Protein AF-M6RMP9-F1 (afdb_monomer_lite)

Foldseek 3Di:
DVVVLVVVQVLLVLLLVLVDPPDDPVSNVVSLVVSCVVPVDPVVSCCSNPPVSVQCNVPDTPQKDWAWDAADPPPRHTDIDIDGPGDDDPVVVVVVVVVVVVVVVVVVVVVVVVVVVVDDDPDDDDDDDDD

Secondary structure (DSSP, 8-state):
-HHHHHHHHHHHHHHHHTT-TT--HHHHHHHHHHHHTT---HHHHHHIIIIIHHHTTT--S--EEEEE-PPPTTT----EEEEES----HHHHHHHHHHHHHHHHHHHHHHHHHHHHT-------------

Radius of gyration: 25.72 Å; chains: 1; bounding box: 76×35×70 Å

Structure (mmCIF, N/CA/C/O backbone):
data_AF-M6RMP9-F1
#
_entry.id   AF-M6RMP9-F1
#
loop_
_atom_site.group_PDB
_atom_site.id
_atom_site.type_symbol
_atom_site.label_atom_id
_atom_site.label_alt_id
_atom_site.label_comp_id
_atom_site.label_asym_id
_atom_site.label_entity_id
_atom_site.label_seq_id
_atom_site.pdbx_PDB_ins_code
_atom_site.Cartn_x
_atom_site.Cartn_y
_atom_site.Cartn_z
_atom_site.occupancy
_atom_site.B_iso_or_equiv
_atom_site.auth_seq_id
_atom_site.auth_comp_id
_atom_site.auth_asym_id
_atom_site.auth_atom_id
_atom_site.pdbx_PDB_model_num
ATOM 1 N N . MET A 1 1 ? 12.792 4.889 -8.422 1.00 82.19 1 MET A N 1
ATOM 2 C CA . MET A 1 1 ? 12.167 4.139 -7.295 1.00 82.19 1 MET A CA 1
ATOM 3 C C . MET A 1 1 ? 12.217 4.833 -5.927 1.00 82.19 1 MET A C 1
ATOM 5 O O . MET A 1 1 ? 11.260 4.700 -5.169 1.00 82.19 1 MET A O 1
ATOM 9 N N . LYS A 1 2 ? 13.274 5.593 -5.593 1.00 84.50 2 LYS A N 1
ATOM 10 C CA . LYS A 1 2 ? 13.437 6.268 -4.283 1.00 84.50 2 LYS A CA 1
ATOM 11 C C . LYS A 1 2 ? 12.231 7.126 -3.853 1.00 84.50 2 LYS A C 1
ATOM 13 O O . LYS A 1 2 ? 11.790 7.039 -2.710 1.00 84.50 2 LYS A O 1
ATOM 18 N N . VAL A 1 3 ? 11.660 7.900 -4.780 1.00 91.19 3 VAL A N 1
ATOM 19 C CA . VAL A 1 3 ? 10.500 8.774 -4.514 1.00 91.19 3 VAL A CA 1
ATOM 20 C C . VAL A 1 3 ? 9.250 7.973 -4.140 1.00 91.19 3 VAL A C 1
ATOM 22 O O . VAL A 1 3 ? 8.566 8.315 -3.175 1.00 91.19 3 VAL A O 1
ATOM 25 N N . VAL A 1 4 ? 8.979 6.882 -4.864 1.00 91.94 4 VAL A N 1
ATOM 26 C CA . VAL A 1 4 ? 7.815 6.012 -4.624 1.00 91.94 4 VAL A CA 1
ATOM 27 C C . VAL A 1 4 ? 7.905 5.372 -3.244 1.00 91.94 4 VAL A C 1
ATOM 29 O O . VAL A 1 4 ? 6.920 5.359 -2.516 1.00 91.94 4 VAL A O 1
ATOM 32 N N . ARG A 1 5 ? 9.101 4.925 -2.842 1.00 92.88 5 ARG A N 1
ATOM 33 C CA . ARG A 1 5 ? 9.339 4.372 -1.505 1.00 92.88 5 ARG A CA 1
ATOM 34 C C . ARG A 1 5 ? 8.987 5.372 -0.400 1.00 92.88 5 ARG A C 1
ATOM 36 O O . ARG A 1 5 ? 8.211 5.037 0.487 1.00 92.88 5 ARG A O 1
ATOM 43 N N . SER A 1 6 ? 9.478 6.610 -0.493 1.00 93.12 6 SER A N 1
ATOM 44 C CA . SER A 1 6 ? 9.161 7.661 0.491 1.00 93.12 6 SER A CA 1
ATOM 45 C C . SER A 1 6 ? 7.653 7.935 0.583 1.00 93.12 6 SER A C 1
ATOM 47 O O . SER A 1 6 ? 7.103 8.104 1.673 1.00 93.12 6 SER A O 1
ATOM 49 N N . HIS A 1 7 ? 6.957 7.935 -0.557 1.00 94.12 7 HIS A N 1
ATOM 50 C CA . HIS A 1 7 ? 5.507 8.116 -0.590 1.00 94.12 7 HIS A CA 1
ATOM 51 C C . HIS A 1 7 ? 4.759 6.932 0.029 1.00 94.12 7 HIS A C 1
ATOM 53 O O . HIS A 1 7 ? 3.907 7.141 0.895 1.00 94.12 7 HIS A O 1
ATOM 59 N N . ALA A 1 8 ? 5.096 5.706 -0.375 1.00 94.69 8 ALA A N 1
ATOM 60 C CA . ALA A 1 8 ? 4.473 4.484 0.117 1.00 94.69 8 ALA A CA 1
ATOM 61 C C . ALA A 1 8 ? 4.678 4.309 1.629 1.00 94.69 8 ALA A C 1
ATOM 63 O O . ALA A 1 8 ? 3.721 4.029 2.348 1.00 94.69 8 ALA A O 1
ATOM 64 N N . GLU A 1 9 ? 5.888 4.558 2.138 1.00 94.38 9 GLU A N 1
ATOM 65 C CA . GLU A 1 9 ? 6.182 4.463 3.571 1.00 94.38 9 GLU A CA 1
ATOM 66 C C . GLU A 1 9 ? 5.337 5.445 4.397 1.00 94.38 9 GLU A C 1
ATOM 68 O O . GLU A 1 9 ? 4.768 5.063 5.423 1.00 94.38 9 GLU A O 1
ATOM 73 N 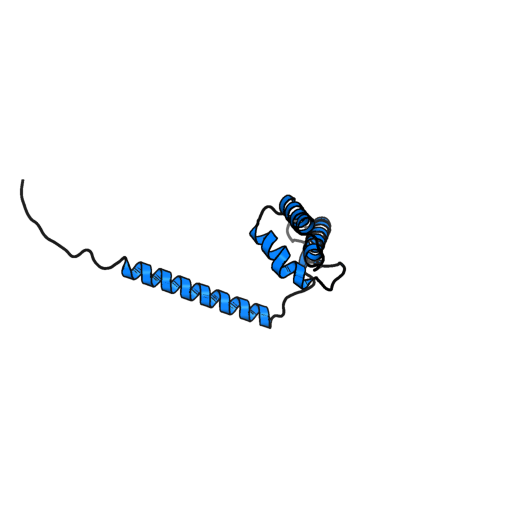N . LYS A 1 10 ? 5.177 6.691 3.929 1.00 94.62 10 LYS A N 1
ATOM 74 C CA . LYS A 1 10 ? 4.331 7.695 4.599 1.00 94.62 10 LYS A CA 1
ATOM 75 C C . LYS A 1 10 ? 2.854 7.296 4.605 1.00 94.62 10 LYS A C 1
ATOM 77 O O . LYS A 1 10 ? 2.177 7.507 5.610 1.00 94.62 10 LYS A O 1
ATOM 82 N N . LEU A 1 11 ? 2.357 6.728 3.507 1.00 95.56 11 LEU A N 1
ATOM 83 C CA . LEU A 1 11 ? 0.970 6.268 3.395 1.00 95.56 11 LEU A CA 1
ATOM 84 C C . LEU A 1 11 ? 0.687 5.094 4.338 1.00 95.56 11 LEU A C 1
ATOM 86 O O . LEU A 1 11 ? -0.273 5.154 5.102 1.00 95.56 11 LEU A O 1
ATOM 90 N N . ILE A 1 12 ? 1.555 4.079 4.350 1.00 95.31 12 ILE A N 1
ATOM 91 C CA . ILE A 1 12 ? 1.419 2.914 5.239 1.00 95.31 12 ILE A CA 1
ATOM 92 C C . ILE A 1 12 ? 1.530 3.342 6.705 1.00 95.31 12 ILE A C 1
ATOM 94 O O . ILE A 1 12 ? 0.742 2.897 7.532 1.00 95.31 12 ILE A O 1
ATOM 98 N N . THR A 1 13 ? 2.435 4.271 7.029 1.00 94.94 13 THR A N 1
ATOM 99 C CA . THR A 1 13 ? 2.554 4.812 8.393 1.00 94.94 13 THR A CA 1
ATOM 100 C C . THR A 1 13 ? 1.265 5.494 8.847 1.00 94.94 13 THR A C 1
ATOM 102 O O . THR A 1 13 ? 0.802 5.253 9.958 1.00 94.94 13 THR A O 1
ATOM 105 N N . ARG A 1 14 ? 0.661 6.340 8.001 1.00 94.06 14 ARG A N 1
ATOM 106 C CA . ARG A 1 14 ? -0.622 6.984 8.325 1.00 94.06 14 ARG A CA 1
ATOM 107 C C . ARG A 1 14 ? -1.754 5.968 8.453 1.00 94.06 14 ARG A C 1
ATOM 109 O O . ARG A 1 14 ? -2.584 6.116 9.342 1.00 94.06 14 ARG A O 1
ATOM 116 N N . ALA A 1 15 ? -1.756 4.932 7.618 1.00 94.25 15 ALA A N 1
ATOM 117 C CA . ALA A 1 15 ? -2.738 3.861 7.705 1.00 94.25 15 ALA A CA 1
ATOM 118 C C . ALA A 1 15 ? -2.615 3.066 9.014 1.00 94.25 15 ALA A C 1
ATOM 120 O O . ALA A 1 15 ? -3.613 2.854 9.694 1.00 94.25 15 ALA A O 1
ATOM 121 N N . LYS A 1 16 ? -1.387 2.723 9.417 1.00 93.81 16 LYS A N 1
ATOM 122 C CA . LYS A 1 16 ? -1.082 2.048 10.686 1.00 93.81 16 LYS A CA 1
ATOM 123 C C . LYS A 1 16 ? -1.525 2.861 11.903 1.00 93.81 16 LYS A C 1
ATOM 125 O O . LYS A 1 16 ? -2.070 2.293 12.839 1.00 93.81 16 LYS A O 1
ATOM 130 N N . LYS A 1 17 ? -1.342 4.187 11.893 1.00 91.31 17 LYS A N 1
ATOM 131 C CA . LYS A 1 17 ? -1.786 5.056 13.001 1.00 91.31 17 LYS A CA 1
ATOM 132 C C . LYS A 1 17 ? -3.285 4.935 13.293 1.00 91.31 17 LYS A C 1
ATOM 134 O O . LYS A 1 17 ? -3.672 5.125 14.435 1.00 91.31 17 LYS A O 1
ATOM 139 N N . ASN A 1 18 ? -4.103 4.588 12.297 1.00 91.00 18 ASN A N 1
ATOM 140 C CA . ASN A 1 18 ? -5.541 4.383 12.479 1.00 91.00 18 ASN A CA 1
ATOM 141 C C . ASN A 1 18 ? -5.920 3.059 13.160 1.00 91.00 18 ASN A C 1
ATOM 143 O O . ASN A 1 18 ? -7.103 2.856 13.400 1.00 91.00 18 ASN A O 1
ATOM 147 N N . LEU A 1 19 ? -4.966 2.169 13.449 1.00 87.50 19 LEU A N 1
ATOM 148 C CA . LEU A 1 19 ? -5.226 0.912 14.164 1.00 87.50 19 LEU A CA 1
ATOM 149 C C . LEU A 1 19 ? -5.166 1.057 15.688 1.00 87.50 19 LEU A C 1
ATOM 151 O O . LEU A 1 19 ? -5.580 0.145 16.393 1.00 87.50 19 LEU A O 1
ATOM 155 N N . VAL A 1 20 ? -4.653 2.180 16.198 1.00 86.38 20 VAL A N 1
ATOM 156 C CA . VAL A 1 20 ? -4.545 2.413 17.643 1.00 86.38 20 VAL A CA 1
ATOM 157 C C . VAL A 1 20 ? -5.948 2.480 18.251 1.00 86.38 20 VAL A C 1
ATOM 159 O O . VAL A 1 20 ? -6.781 3.262 17.794 1.00 86.38 20 VAL A O 1
ATOM 162 N N . THR A 1 21 ? -6.194 1.667 19.280 1.00 78.62 21 THR A N 1
ATOM 163 C CA . THR A 1 21 ? -7.510 1.476 19.914 1.00 78.62 21 THR A CA 1
ATOM 164 C C . THR A 1 21 ? -8.067 2.747 20.551 1.00 78.62 21 THR A C 1
ATOM 166 O O . THR A 1 21 ? -9.266 2.992 20.465 1.00 78.62 21 THR A O 1
ATOM 169 N N . ASP A 1 22 ? -7.204 3.607 21.093 1.00 84.25 22 ASP A N 1
ATOM 170 C CA . ASP A 1 22 ? -7.606 4.808 21.845 1.00 84.25 22 ASP A CA 1
ATOM 171 C C . ASP A 1 22 ? -7.719 6.065 20.963 1.00 84.25 22 ASP A C 1
ATOM 173 O O . ASP A 1 22 ? -7.670 7.207 21.433 1.00 84.25 22 ASP A O 1
ATOM 177 N N . LEU A 1 23 ? -7.818 5.885 19.643 1.00 88.19 23 LEU A N 1
ATOM 178 C CA . LEU A 1 23 ? -7.791 6.995 18.702 1.00 88.19 23 LEU A CA 1
ATOM 179 C C . LEU A 1 23 ? -9.176 7.623 18.517 1.00 88.19 23 LEU A C 1
ATOM 181 O O . LEU A 1 23 ? -10.114 6.969 18.059 1.00 88.19 23 LEU A O 1
ATOM 185 N N . LYS A 1 24 ? -9.268 8.936 18.756 1.00 91.81 24 LYS A N 1
ATOM 186 C CA . LYS A 1 24 ? -10.491 9.720 18.532 1.00 91.81 24 LYS A CA 1
ATOM 187 C C . LYS A 1 24 ? -11.023 9.581 17.093 1.00 91.81 24 LYS A C 1
ATOM 189 O O . LYS A 1 24 ? -10.226 9.573 16.141 1.00 91.81 24 LYS A O 1
ATOM 194 N N . PRO A 1 25 ? -12.353 9.549 16.894 1.00 89.38 25 PRO A N 1
ATOM 195 C CA . PRO A 1 25 ? -12.952 9.373 15.572 1.00 89.38 25 PRO A CA 1
ATOM 196 C C . PRO A 1 25 ? -12.598 10.507 14.597 1.00 89.38 25 PRO A C 1
ATOM 198 O O . PRO A 1 25 ? -12.419 10.248 13.402 1.00 89.38 25 PRO A O 1
ATOM 201 N N . GLU A 1 26 ? -12.407 11.745 15.072 1.00 91.31 26 GLU A N 1
ATOM 202 C CA . GLU A 1 26 ? -12.020 12.859 14.193 1.00 91.31 26 GLU A CA 1
ATOM 203 C C . GLU A 1 26 ? -10.619 12.648 13.602 1.00 91.31 26 GLU A C 1
ATOM 205 O O . GLU A 1 26 ? -10.377 12.934 12.425 1.00 91.31 26 GLU A O 1
ATOM 210 N N . VAL A 1 27 ? -9.701 12.087 14.394 1.00 89.81 27 VAL A N 1
ATOM 211 C CA . VAL A 1 27 ? -8.325 11.802 13.966 1.00 89.81 27 VAL A CA 1
ATOM 212 C C . VAL A 1 27 ? -8.304 10.651 12.960 1.00 89.81 27 VAL A C 1
ATOM 214 O O . VAL A 1 27 ? -7.606 10.727 11.943 1.00 89.81 27 VAL A O 1
ATOM 217 N N . GLN A 1 28 ? -9.129 9.622 13.177 1.00 91.00 28 GLN A N 1
ATOM 218 C CA . GLN A 1 28 ? -9.289 8.524 12.221 1.00 91.00 28 GLN A CA 1
ATOM 219 C C . GLN A 1 28 ? -9.773 9.021 10.852 1.00 91.00 28 GLN A C 1
ATOM 221 O O . GLN A 1 28 ? -9.226 8.634 9.808 1.00 91.00 28 GLN A O 1
ATOM 226 N N . LEU A 1 29 ? -10.775 9.907 10.849 1.00 92.69 29 LEU A N 1
ATOM 227 C CA . LEU A 1 29 ? -11.320 10.518 9.639 1.00 92.69 29 LEU A CA 1
ATOM 228 C C . LEU A 1 29 ? -10.303 11.437 8.954 1.00 92.69 29 LEU A C 1
ATOM 230 O O . LEU A 1 29 ? -10.155 11.378 7.731 1.00 92.69 29 LEU A O 1
ATOM 234 N N . HIS A 1 30 ? -9.570 12.244 9.722 1.00 93.62 30 HIS A N 1
ATOM 235 C CA . HIS A 1 30 ? -8.506 13.099 9.200 1.00 93.62 30 HIS A CA 1
ATOM 236 C C . HIS A 1 30 ? -7.453 12.280 8.442 1.00 93.62 30 HIS A C 1
ATOM 238 O O . HIS A 1 30 ? -7.142 12.581 7.288 1.00 93.62 30 HIS A O 1
ATOM 244 N N . ASN A 1 31 ? -6.973 11.183 9.032 1.00 93.44 31 ASN A N 1
ATOM 245 C CA . ASN A 1 31 ? -5.991 10.308 8.393 1.00 93.44 31 ASN A CA 1
ATOM 246 C C . ASN A 1 31 ? -6.516 9.693 7.085 1.00 93.44 31 ASN A C 1
ATOM 248 O O . ASN A 1 31 ? -5.778 9.639 6.097 1.00 93.44 31 ASN A O 1
ATOM 252 N N . LYS A 1 32 ? -7.793 9.285 7.036 1.00 92.75 32 LYS A N 1
ATOM 253 C CA . LYS A 1 32 ? -8.429 8.794 5.799 1.00 92.75 32 LYS A CA 1
ATOM 254 C C . LYS A 1 32 ? -8.494 9.885 4.724 1.00 92.75 32 LYS A C 1
ATOM 256 O O . LYS A 1 32 ? -8.102 9.631 3.587 1.00 92.75 32 LYS A O 1
ATOM 261 N N . ARG A 1 33 ? -8.911 11.106 5.079 1.00 94.06 33 ARG A N 1
ATOM 262 C CA . ARG A 1 33 ? -8.978 12.256 4.154 1.00 94.06 33 ARG A CA 1
ATOM 263 C C . ARG A 1 33 ? -7.608 12.602 3.578 1.00 94.06 33 ARG A C 1
ATOM 265 O O . ARG A 1 33 ? -7.471 12.824 2.381 1.00 94.06 33 ARG A O 1
ATOM 272 N N . GLU A 1 34 ? -6.580 12.594 4.414 1.00 94.81 34 GLU A N 1
ATOM 273 C CA . GLU A 1 34 ? -5.206 12.866 3.998 1.00 94.81 34 GLU A CA 1
ATOM 274 C C . GLU A 1 34 ? -4.646 11.825 3.022 1.00 94.81 34 GLU A C 1
ATOM 276 O O . GLU A 1 34 ? -3.920 12.170 2.090 1.00 94.81 34 GLU A O 1
ATOM 281 N N . VAL A 1 35 ? -4.991 10.551 3.213 1.00 95.50 35 VAL A N 1
ATOM 282 C CA . VAL A 1 35 ? -4.643 9.488 2.263 1.00 95.50 35 VAL A CA 1
ATOM 283 C C . VAL A 1 35 ? -5.415 9.664 0.951 1.00 95.50 35 VAL A C 1
ATOM 285 O O . VAL A 1 35 ? -4.806 9.573 -0.114 1.00 95.50 35 VAL A O 1
ATOM 288 N N . MET A 1 36 ? -6.710 9.990 1.010 1.00 95.38 36 MET A N 1
ATOM 289 C CA . MET A 1 36 ? -7.550 10.222 -0.177 1.00 95.38 36 MET A CA 1
ATOM 290 C C . MET A 1 36 ? -7.102 11.426 -1.019 1.00 95.38 36 MET A C 1
ATOM 292 O O . MET A 1 36 ? -7.275 11.423 -2.234 1.00 95.38 36 MET A O 1
ATOM 296 N N . LYS A 1 37 ? -6.448 12.432 -0.419 1.00 95.12 37 LYS A N 1
ATOM 297 C CA . LYS A 1 37 ? -5.805 13.521 -1.182 1.00 95.12 37 LYS A CA 1
ATOM 298 C C . LYS A 1 37 ? -4.714 13.011 -2.132 1.00 95.12 37 LYS A C 1
ATOM 300 O O . LYS A 1 37 ? -4.425 13.659 -3.132 1.00 95.12 37 LYS A O 1
ATOM 305 N N . ARG A 1 38 ? -4.078 11.878 -1.808 1.00 93.75 38 ARG A N 1
ATOM 306 C CA . ARG A 1 38 ? -2.971 11.295 -2.585 1.00 93.75 38 ARG A CA 1
ATOM 307 C C . ARG A 1 38 ? -3.417 10.135 -3.467 1.00 93.75 38 ARG A C 1
ATOM 309 O O . ARG A 1 38 ? -2.949 10.021 -4.594 1.00 93.75 38 ARG A O 1
ATOM 316 N N . ILE A 1 39 ? -4.289 9.271 -2.952 1.00 94.50 39 ILE A N 1
ATOM 317 C CA . ILE A 1 39 ? -4.848 8.129 -3.677 1.00 94.50 39 ILE A CA 1
ATOM 318 C C . ILE A 1 39 ? -6.305 8.444 -3.995 1.00 94.50 39 ILE A C 1
ATOM 320 O O . ILE A 1 39 ? -7.136 8.501 -3.094 1.00 94.50 39 ILE A O 1
ATOM 324 N N . LYS A 1 40 ? -6.609 8.619 -5.284 1.00 93.56 40 LYS A N 1
ATOM 325 C CA . LYS A 1 40 ? -7.972 8.913 -5.751 1.00 93.56 40 LYS A CA 1
ATOM 326 C C . LYS A 1 40 ? -8.887 7.684 -5.745 1.00 93.56 40 LYS A C 1
ATOM 328 O O . LYS A 1 40 ? -10.097 7.827 -5.625 1.00 93.56 40 LYS A O 1
ATOM 333 N N . ASP A 1 41 ? -8.313 6.491 -5.875 1.00 95.88 41 ASP A N 1
ATOM 334 C CA . ASP A 1 41 ? -9.060 5.235 -5.917 1.00 95.88 41 ASP A CA 1
ATOM 335 C C . ASP A 1 41 ? -9.490 4.789 -4.510 1.00 95.88 41 ASP A C 1
ATOM 337 O O . ASP A 1 41 ? -8.661 4.511 -3.638 1.00 95.88 41 ASP A O 1
ATOM 341 N N . ARG A 1 42 ? -10.806 4.696 -4.299 1.00 93.81 42 ARG A N 1
ATOM 342 C CA . ARG A 1 42 ? -11.400 4.320 -3.015 1.00 93.81 42 ARG A CA 1
ATOM 343 C C . ARG A 1 42 ? -11.124 2.865 -2.645 1.00 93.81 42 ARG A C 1
ATOM 345 O O . ARG A 1 42 ? -10.909 2.595 -1.465 1.00 93.81 42 ARG A O 1
ATOM 352 N N . GLU A 1 43 ? -11.094 1.946 -3.606 1.00 95.44 43 GLU A N 1
ATOM 353 C CA . GLU A 1 43 ? -10.862 0.521 -3.337 1.00 95.44 43 GLU A CA 1
ATOM 354 C C . GLU A 1 43 ? -9.448 0.293 -2.796 1.00 95.44 43 GLU A C 1
ATOM 356 O O . GLU A 1 43 ? -9.237 -0.449 -1.832 1.00 95.44 43 GLU A O 1
ATOM 361 N N . VAL A 1 44 ? -8.473 1.010 -3.359 1.00 95.19 44 VAL A N 1
ATOM 362 C CA . VAL A 1 44 ? -7.082 0.977 -2.894 1.00 95.19 44 VAL A CA 1
ATOM 363 C C . VAL A 1 44 ? -6.968 1.525 -1.473 1.00 95.19 44 VAL A C 1
ATOM 365 O O . VAL A 1 44 ? -6.246 0.955 -0.654 1.00 95.19 44 VAL A O 1
ATOM 368 N N . VAL A 1 45 ? -7.689 2.606 -1.156 1.00 95.19 45 VAL A N 1
ATOM 369 C CA . VAL A 1 45 ? -7.702 3.182 0.197 1.00 95.19 45 VAL A CA 1
ATOM 370 C C . VAL A 1 45 ? -8.293 2.196 1.201 1.00 95.19 45 VAL A C 1
ATOM 372 O O . VAL A 1 45 ? -7.691 1.972 2.248 1.00 95.19 45 VAL A O 1
ATOM 375 N N . VAL A 1 46 ? -9.422 1.565 0.880 1.00 94.88 46 VAL A N 1
ATOM 376 C CA . VAL A 1 46 ? -10.040 0.538 1.735 1.00 94.88 46 VAL A CA 1
ATOM 377 C C . VAL A 1 46 ? -9.048 -0.597 2.001 1.00 94.88 46 VAL A C 1
ATOM 379 O O . VAL A 1 46 ? -8.727 -0.881 3.155 1.00 94.88 46 VAL A O 1
ATOM 382 N N . LYS A 1 47 ? -8.435 -1.146 0.946 1.00 94.81 47 LYS A N 1
ATOM 383 C CA . LYS A 1 47 ? -7.426 -2.209 1.063 1.00 94.81 47 LYS A CA 1
ATOM 384 C C . LYS A 1 47 ? -6.206 -1.799 1.896 1.00 94.81 47 LYS A C 1
ATOM 386 O O . LYS A 1 47 ? -5.639 -2.625 2.615 1.00 94.81 47 LYS A O 1
ATOM 391 N N . LEU A 1 48 ? -5.789 -0.535 1.806 1.00 95.12 48 LEU A N 1
ATOM 392 C CA . LEU A 1 48 ? -4.671 -0.003 2.581 1.00 95.12 48 LEU A CA 1
ATOM 393 C C . LEU A 1 48 ? -4.959 -0.036 4.088 1.00 95.12 48 LEU A C 1
ATOM 395 O O . LEU A 1 48 ? -4.085 -0.440 4.853 1.00 95.12 48 LEU A O 1
ATOM 399 N N . PHE A 1 49 ? -6.157 0.372 4.511 1.00 94.31 49 PHE A N 1
ATOM 400 C CA . PHE A 1 49 ? -6.532 0.403 5.928 1.00 94.31 49 PHE A CA 1
ATOM 401 C C . PHE A 1 49 ? -6.940 -0.973 6.474 1.00 94.31 49 PHE A C 1
ATOM 403 O O . PHE A 1 49 ? -6.646 -1.273 7.627 1.00 94.31 49 PHE A O 1
ATOM 410 N N . GLU A 1 50 ? -7.590 -1.817 5.672 1.00 93.44 50 GLU A N 1
ATOM 411 C CA . GLU A 1 50 ? -8.148 -3.087 6.153 1.00 93.44 50 GLU A CA 1
ATOM 412 C C . GLU A 1 50 ? -7.154 -4.254 6.144 1.00 93.44 50 GLU A C 1
ATOM 414 O O . GLU A 1 50 ? -7.155 -5.049 7.082 1.00 93.44 50 GLU A O 1
ATOM 419 N N . ASP A 1 51 ? -6.310 -4.366 5.111 1.00 92.50 51 ASP A N 1
ATOM 420 C CA . ASP A 1 51 ? -5.350 -5.473 4.949 1.00 92.50 51 ASP A CA 1
ATOM 421 C C . ASP A 1 51 ? -3.921 -4.999 5.243 1.00 92.50 51 ASP A C 1
ATOM 423 O O . ASP A 1 51 ? -3.248 -5.504 6.144 1.00 92.50 51 ASP A O 1
ATOM 427 N N . ILE A 1 52 ? -3.452 -3.986 4.505 1.00 93.50 52 ILE A N 1
ATOM 428 C CA . ILE A 1 52 ? -2.031 -3.609 4.519 1.00 93.50 52 ILE A CA 1
ATOM 429 C C . ILE A 1 52 ? -1.617 -3.032 5.876 1.00 93.50 52 ILE A C 1
ATOM 431 O O . ILE A 1 52 ? -0.563 -3.405 6.386 1.00 93.50 52 ILE A O 1
ATOM 435 N N . ALA A 1 53 ? -2.423 -2.150 6.471 1.00 93.19 53 ALA A N 1
ATOM 436 C CA . ALA A 1 53 ? -2.110 -1.555 7.768 1.00 93.19 53 ALA A CA 1
ATOM 437 C C . ALA A 1 53 ? -1.949 -2.628 8.855 1.00 93.19 53 ALA A C 1
ATOM 439 O O . ALA A 1 53 ? -0.940 -2.618 9.560 1.00 93.19 53 ALA A O 1
ATOM 440 N N . LYS A 1 54 ? -2.893 -3.580 8.940 1.00 92.44 54 LYS A N 1
ATOM 441 C CA . LYS A 1 54 ? -2.871 -4.667 9.936 1.00 92.44 54 LYS A CA 1
ATOM 442 C C . LYS A 1 54 ? -1.629 -5.535 9.785 1.00 92.44 54 LYS A C 1
ATOM 444 O O . LYS A 1 54 ? -0.959 -5.862 10.755 1.00 92.44 54 LYS A O 1
ATOM 449 N N . ARG A 1 55 ? -1.244 -5.830 8.540 1.00 91.44 55 ARG A N 1
ATOM 450 C CA . ARG A 1 55 ? -0.038 -6.615 8.243 1.00 91.44 55 ARG A CA 1
ATOM 451 C C . ARG A 1 55 ? 1.251 -6.000 8.798 1.00 91.44 55 ARG A C 1
ATOM 453 O O . ARG A 1 55 ? 2.215 -6.721 9.046 1.00 91.44 55 ARG A O 1
ATOM 460 N N . PHE A 1 56 ? 1.302 -4.678 8.942 1.00 93.06 56 PHE A N 1
ATOM 461 C CA . PHE A 1 56 ? 2.494 -3.948 9.373 1.00 93.06 56 PHE A CA 1
ATOM 462 C C . PHE A 1 56 ? 2.373 -3.337 10.772 1.00 93.06 56 PHE A C 1
ATOM 464 O O . PHE A 1 56 ? 3.210 -2.519 11.154 1.00 93.06 56 PHE A O 1
ATOM 471 N N . GLU A 1 57 ? 1.377 -3.749 11.553 1.00 91.50 57 GLU A N 1
ATOM 472 C CA . GLU A 1 57 ? 1.107 -3.217 12.888 1.00 91.50 57 GLU A CA 1
ATOM 473 C C . GLU A 1 57 ? 2.312 -3.331 13.834 1.0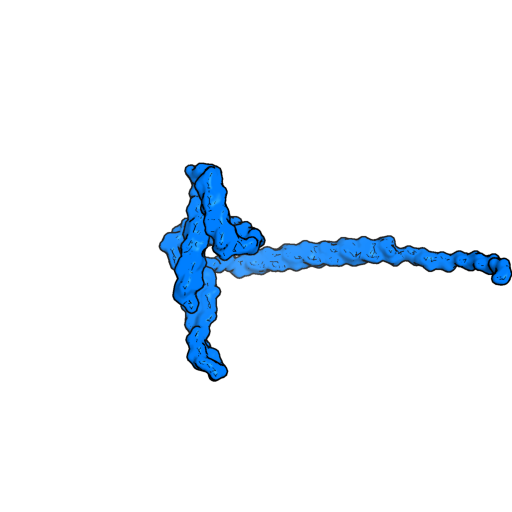0 91.50 57 GLU A C 1
ATOM 475 O O . GLU A 1 57 ? 2.707 -2.353 14.464 1.00 91.50 57 GLU A O 1
ATOM 480 N N . THR A 1 58 ? 2.997 -4.472 13.851 1.00 90.62 58 THR A N 1
ATOM 481 C CA . THR A 1 58 ? 4.156 -4.700 14.733 1.00 90.62 58 THR A CA 1
ATOM 482 C C . THR A 1 58 ? 5.453 -4.069 14.223 1.00 90.62 58 THR A C 1
ATOM 484 O O . THR A 1 58 ? 6.428 -3.952 14.962 1.00 90.62 58 THR A O 1
ATOM 487 N N . LYS A 1 59 ? 5.500 -3.628 12.958 1.00 90.88 59 LYS A N 1
ATOM 488 C CA . LYS A 1 59 ? 6.737 -3.184 12.305 1.00 90.88 59 LYS A CA 1
ATOM 489 C C . LYS A 1 59 ? 6.890 -1.665 12.318 1.00 90.88 59 LYS A C 1
ATOM 491 O O . LYS A 1 59 ? 6.004 -0.942 11.864 1.00 90.88 59 LYS A O 1
ATOM 496 N N . ASN A 1 60 ? 8.042 -1.174 12.770 1.00 89.75 60 ASN A N 1
ATOM 497 C CA . ASN A 1 60 ? 8.355 0.257 12.832 1.00 89.75 60 ASN A CA 1
ATOM 498 C C . ASN A 1 60 ? 9.238 0.679 11.645 1.00 89.75 60 ASN A C 1
ATOM 500 O O . ASN A 1 60 ? 10.445 0.844 11.774 1.00 89.75 60 ASN A O 1
ATOM 504 N N . GLY A 1 61 ? 8.620 0.841 10.470 1.00 90.44 61 GLY A N 1
ATOM 505 C CA . GLY A 1 61 ? 9.291 1.312 9.250 1.00 90.44 61 GLY A CA 1
ATOM 506 C C . GLY A 1 61 ? 9.823 0.206 8.327 1.00 90.44 61 GLY A C 1
ATOM 507 O O . GLY A 1 61 ? 9.769 -0.986 8.629 1.00 90.44 61 GLY A O 1
ATOM 508 N N . GLY A 1 62 ? 10.297 0.595 7.137 1.00 93.25 62 GLY A N 1
ATOM 509 C CA . GLY A 1 62 ? 10.803 -0.355 6.134 1.00 93.25 62 GLY A CA 1
ATOM 510 C C . GLY A 1 62 ? 9.725 -1.298 5.578 1.00 93.25 62 GLY A C 1
ATOM 511 O O . GLY A 1 62 ? 9.934 -2.512 5.466 1.00 93.25 62 GLY A O 1
ATOM 512 N N . TYR A 1 63 ? 8.548 -0.753 5.263 1.00 95.06 63 TYR A N 1
ATOM 513 C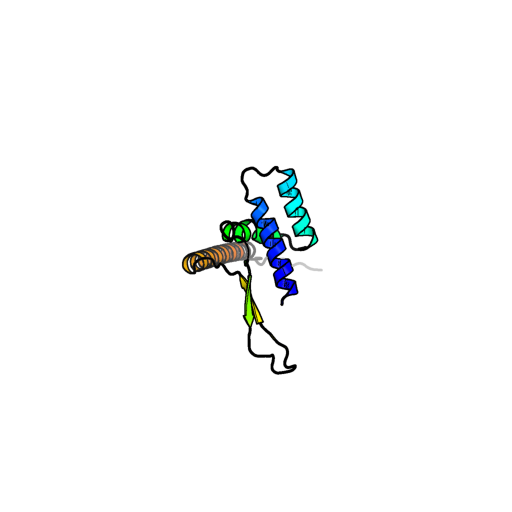 CA . TYR A 1 63 ? 7.395 -1.524 4.774 1.00 95.06 63 TYR A CA 1
ATOM 514 C C . TYR A 1 63 ? 7.561 -2.026 3.336 1.00 95.06 63 TYR A C 1
ATOM 516 O O . TYR A 1 63 ? 6.923 -3.002 2.945 1.00 95.06 63 TYR A O 1
ATOM 524 N N . THR A 1 64 ? 8.425 -1.371 2.562 1.00 94.44 64 THR A N 1
ATOM 525 C CA . THR A 1 64 ? 8.729 -1.720 1.173 1.00 94.44 64 THR A CA 1
ATOM 526 C C . THR A 1 64 ? 10.201 -2.073 0.998 1.00 94.44 64 THR A C 1
ATOM 528 O O . THR A 1 64 ? 11.063 -1.461 1.634 1.00 94.44 64 THR A O 1
ATOM 531 N N . ARG A 1 65 ? 10.492 -2.973 0.060 1.00 92.62 65 ARG A N 1
ATOM 532 C CA . ARG A 1 65 ? 11.833 -3.344 -0.401 1.00 92.62 65 ARG A CA 1
ATOM 533 C C . ARG A 1 65 ? 11.936 -3.137 -1.912 1.00 92.62 65 ARG A C 1
ATOM 535 O O . ARG A 1 65 ? 10.952 -3.298 -2.627 1.00 92.62 65 ARG A O 1
ATOM 542 N N . VAL A 1 66 ? 13.129 -2.776 -2.382 1.00 93.06 66 VAL A N 1
ATOM 543 C CA . VAL A 1 66 ? 13.449 -2.687 -3.813 1.00 93.06 66 VAL A CA 1
ATOM 544 C C . VAL A 1 66 ? 14.388 -3.828 -4.175 1.00 93.06 66 VAL A C 1
ATOM 546 O O . VAL A 1 66 ? 15.443 -3.965 -3.559 1.00 93.06 66 VAL A O 1
ATOM 549 N N . LEU A 1 67 ? 14.010 -4.617 -5.175 1.00 92.50 67 LEU A N 1
ATOM 550 C CA . LEU A 1 67 ? 14.870 -5.598 -5.826 1.00 92.50 67 LEU A CA 1
ATOM 551 C C . LEU A 1 67 ? 15.383 -4.977 -7.121 1.00 92.50 67 LEU A C 1
ATOM 553 O O . LEU A 1 67 ? 14.584 -4.607 -7.981 1.00 92.50 67 LEU A O 1
ATOM 557 N N . LYS A 1 68 ? 16.700 -4.812 -7.245 1.00 91.94 68 LYS A N 1
ATOM 558 C CA . LYS A 1 68 ? 17.308 -4.308 -8.478 1.00 91.94 68 LYS A CA 1
ATOM 559 C C . LYS A 1 68 ? 17.362 -5.429 -9.506 1.00 91.94 68 LYS A C 1
ATOM 561 O O . LYS A 1 68 ? 17.705 -6.557 -9.163 1.00 91.94 68 LYS A O 1
ATOM 566 N N . LEU A 1 69 ? 17.001 -5.110 -10.740 1.00 93.31 69 LEU A N 1
ATOM 567 C CA . LEU A 1 69 ? 17.108 -6.021 -11.870 1.00 93.31 69 LEU A CA 1
ATOM 568 C C . LEU A 1 69 ? 18.235 -5.552 -12.791 1.00 93.31 69 LEU A C 1
ATOM 570 O O . LEU A 1 69 ? 18.781 -4.463 -12.619 1.00 93.31 69 LEU A O 1
ATOM 574 N N . VAL A 1 70 ? 18.574 -6.387 -13.771 1.00 93.69 70 VAL A N 1
ATOM 575 C CA . VAL A 1 70 ? 19.428 -5.969 -14.886 1.00 93.69 70 VAL A CA 1
ATOM 576 C C . VAL A 1 70 ? 18.796 -4.799 -15.635 1.00 93.69 70 VAL A C 1
ATOM 578 O O . VAL A 1 70 ? 17.570 -4.691 -15.709 1.00 93.69 70 VAL A O 1
ATOM 581 N N . ASN A 1 71 ? 19.638 -3.926 -16.182 1.00 95.62 71 ASN A N 1
ATOM 582 C CA . ASN A 1 71 ? 19.186 -2.754 -16.918 1.00 95.62 71 ASN A CA 1
ATOM 583 C C . ASN A 1 71 ? 18.334 -3.150 -18.127 1.00 95.62 71 ASN A C 1
ATOM 585 O O . ASN A 1 71 ? 18.516 -4.204 -18.740 1.00 95.62 71 ASN A O 1
ATOM 589 N N . ARG A 1 72 ? 17.384 -2.284 -18.474 1.00 95.12 72 ARG A N 1
ATOM 590 C CA . ARG A 1 72 ? 16.512 -2.504 -19.627 1.00 95.12 72 ARG A CA 1
ATOM 591 C C . ARG A 1 72 ? 17.321 -2.424 -20.925 1.00 95.12 72 ARG A C 1
ATOM 593 O O . ARG A 1 72 ? 18.064 -1.476 -21.134 1.00 95.12 72 ARG A O 1
ATOM 600 N N . ILE A 1 73 ? 17.127 -3.407 -21.805 1.00 94.12 73 ILE A N 1
ATOM 601 C CA . ILE A 1 73 ? 17.975 -3.645 -22.988 1.00 94.12 73 ILE A CA 1
ATOM 602 C C . ILE A 1 73 ? 18.013 -2.447 -23.952 1.00 94.12 73 ILE A C 1
ATOM 604 O O . ILE A 1 73 ? 19.067 -2.129 -24.484 1.00 94.12 73 ILE A O 1
ATOM 608 N N . SER A 1 74 ? 16.882 -1.771 -24.174 1.00 95.12 74 SER A N 1
ATOM 609 C CA . SER A 1 74 ? 16.784 -0.732 -25.211 1.00 95.12 74 SER A CA 1
ATOM 610 C C . SER A 1 74 ? 17.431 0.604 -24.840 1.00 95.12 74 SER A C 1
ATOM 612 O O . SER A 1 74 ? 17.921 1.296 -25.723 1.00 95.12 74 SER A O 1
ATOM 614 N N . ASP A 1 75 ? 17.359 1.012 -23.575 1.00 96.31 75 ASP A N 1
ATOM 615 C CA . ASP A 1 75 ? 17.728 2.361 -23.118 1.00 96.31 75 ASP A CA 1
ATOM 616 C C . ASP A 1 75 ? 18.687 2.337 -21.919 1.00 96.31 75 ASP A C 1
ATOM 618 O O . ASP A 1 75 ? 18.950 3.369 -21.308 1.00 96.31 75 ASP A O 1
ATOM 622 N N . ASN A 1 76 ? 19.178 1.149 -21.557 1.00 93.25 76 ASN A N 1
ATOM 623 C CA . ASN A 1 76 ? 20.055 0.887 -20.418 1.00 93.25 76 ASN A CA 1
ATOM 624 C C . ASN A 1 76 ? 19.554 1.478 -19.081 1.00 93.25 76 ASN A C 1
ATOM 626 O O . ASN A 1 76 ? 20.339 1.735 -18.169 1.00 93.25 76 ASN A O 1
ATOM 630 N N . SER A 1 77 ? 18.244 1.692 -18.937 1.00 93.44 77 SER A N 1
ATOM 631 C CA . SER A 1 77 ? 17.675 2.257 -17.713 1.00 93.44 77 SER A CA 1
ATOM 632 C C . SER A 1 77 ? 17.745 1.264 -16.549 1.00 93.44 77 SER A C 1
ATOM 634 O O . SER A 1 77 ? 17.364 0.098 -16.701 1.00 93.44 77 SER A O 1
ATOM 636 N N . GLU A 1 78 ? 18.134 1.743 -15.360 1.00 92.31 78 GLU A N 1
ATOM 637 C CA . GLU A 1 78 ? 18.094 0.962 -14.115 1.00 92.31 78 GLU A CA 1
ATOM 638 C C . GLU A 1 78 ? 16.634 0.656 -13.746 1.00 92.31 78 GLU A C 1
ATOM 640 O O . GLU A 1 78 ? 15.840 1.543 -13.409 1.00 92.31 78 GLU A O 1
ATOM 645 N N . VAL A 1 79 ? 16.273 -0.624 -13.805 1.00 92.94 79 VAL A N 1
ATOM 646 C CA . VAL A 1 79 ? 14.942 -1.116 -13.443 1.00 92.94 79 VAL A CA 1
ATOM 647 C C . VAL A 1 79 ? 14.996 -1.930 -12.155 1.00 92.94 79 VAL A C 1
ATOM 649 O O . VAL A 1 79 ? 16.021 -2.471 -11.744 1.00 92.94 79 VAL A O 1
ATOM 652 N N . GLY A 1 80 ? 13.856 -2.013 -11.481 1.00 92.94 80 GLY A N 1
ATOM 653 C CA . GLY A 1 80 ? 13.714 -2.807 -10.273 1.00 92.94 80 GLY A CA 1
ATOM 654 C C . GLY A 1 80 ? 12.261 -3.164 -10.017 1.00 92.94 80 GLY A C 1
ATOM 655 O O . GLY A 1 80 ? 11.359 -2.685 -10.705 1.00 92.94 80 GLY A O 1
ATOM 656 N N . ILE A 1 81 ? 12.036 -3.992 -9.006 1.00 93.50 81 ILE A N 1
ATOM 657 C CA . ILE A 1 81 ? 10.712 -4.352 -8.501 1.00 93.50 81 ILE A CA 1
ATOM 658 C C . ILE A 1 81 ? 10.571 -3.763 -7.101 1.00 93.50 81 ILE A C 1
ATOM 660 O O . ILE A 1 81 ? 11.439 -3.948 -6.248 1.00 93.50 81 ILE A O 1
ATOM 664 N N . LEU A 1 82 ? 9.470 -3.048 -6.863 1.00 93.44 82 LEU A N 1
ATOM 665 C CA . LEU A 1 82 ? 9.094 -2.565 -5.538 1.00 93.44 82 LEU A CA 1
ATOM 666 C C . LEU A 1 82 ? 8.083 -3.538 -4.932 1.00 93.44 82 LEU A C 1
ATOM 668 O O . LEU A 1 82 ? 6.982 -3.694 -5.456 1.00 93.44 82 LEU A O 1
ATOM 672 N N . GLU A 1 83 ? 8.445 -4.163 -3.818 1.00 93.06 83 GLU A N 1
ATOM 673 C CA . GLU A 1 83 ? 7.595 -5.119 -3.111 1.00 93.06 83 GLU A CA 1
ATOM 674 C C . GLU A 1 83 ? 7.331 -4.693 -1.663 1.00 93.06 83 GLU A C 1
ATOM 676 O O . GLU A 1 83 ? 8.081 -3.917 -1.067 1.00 93.06 83 GLU A O 1
ATOM 681 N N . LEU A 1 84 ? 6.247 -5.212 -1.085 1.00 93.81 84 LEU A N 1
ATOM 682 C CA . LEU A 1 84 ? 5.984 -5.109 0.348 1.00 93.81 84 LEU A CA 1
ATOM 683 C C . LEU A 1 84 ? 6.822 -6.148 1.097 1.00 93.81 84 LEU A C 1
ATOM 685 O O . LEU A 1 84 ? 6.860 -7.313 0.709 1.00 93.81 84 LEU A O 1
ATOM 689 N N . THR A 1 85 ? 7.443 -5.741 2.204 1.00 92.50 85 THR A N 1
ATOM 690 C CA . THR A 1 85 ? 8.349 -6.608 2.974 1.00 92.50 85 THR A CA 1
ATOM 691 C C . THR A 1 85 ? 7.619 -7.776 3.644 1.00 92.50 85 THR A C 1
ATOM 693 O O . THR A 1 85 ? 8.199 -8.843 3.812 1.00 92.50 85 THR A O 1
ATOM 696 N N . SER A 1 86 ? 6.357 -7.579 4.039 1.00 87.88 86 SER A N 1
ATOM 697 C CA . SER A 1 86 ? 5.519 -8.630 4.622 1.00 87.88 86 SER A CA 1
ATOM 698 C C . SER A 1 86 ? 4.515 -9.148 3.593 1.00 87.88 86 SER A C 1
ATOM 700 O O . SER A 1 86 ? 3.750 -8.381 2.989 1.00 87.88 86 SER A O 1
ATOM 702 N N . ARG A 1 87 ? 4.497 -10.468 3.407 1.00 84.31 87 ARG A N 1
ATOM 703 C CA . ARG A 1 87 ? 3.524 -11.183 2.576 1.00 84.31 87 ARG A CA 1
ATOM 704 C C . ARG A 1 87 ? 2.622 -12.019 3.475 1.00 84.31 87 ARG A C 1
ATOM 706 O O . ARG A 1 87 ? 3.081 -12.558 4.473 1.00 84.31 87 ARG A O 1
ATOM 713 N N . LYS A 1 88 ? 1.347 -12.131 3.095 1.00 80.88 88 LYS A N 1
ATOM 714 C CA . LYS A 1 88 ? 0.466 -13.162 3.651 1.00 80.88 88 LYS A CA 1
ATOM 715 C C . LYS A 1 88 ? 1.069 -14.535 3.362 1.00 80.88 88 LYS A C 1
ATOM 717 O O . LYS A 1 88 ? 1.739 -14.711 2.339 1.00 80.88 88 LYS A O 1
ATOM 722 N N . GLU A 1 89 ? 0.815 -15.489 4.246 1.00 83.12 89 GLU A N 1
ATOM 723 C CA . GLU A 1 89 ? 1.248 -16.860 4.017 1.00 83.12 89 GLU A CA 1
ATOM 724 C C . GLU A 1 89 ? 0.676 -17.418 2.715 1.00 83.12 89 GLU A C 1
ATOM 726 O O . GLU A 1 89 ? -0.450 -17.121 2.313 1.00 83.12 89 GLU A O 1
ATOM 731 N N . ARG A 1 90 ? 1.450 -18.274 2.046 1.00 80.31 90 ARG A N 1
ATOM 732 C CA . ARG A 1 90 ? 1.032 -18.862 0.771 1.00 80.31 90 ARG A CA 1
ATOM 733 C C . ARG A 1 90 ? -0.261 -19.674 0.917 1.00 80.31 90 ARG A C 1
ATOM 735 O O . ARG A 1 90 ? -1.091 -19.647 0.014 1.00 80.31 90 ARG A O 1
ATOM 742 N N . SER A 1 91 ? -0.439 -20.339 2.057 1.00 82.44 91 SER A N 1
ATOM 743 C CA . SER A 1 91 ? -1.628 -21.115 2.431 1.00 82.44 91 SER A CA 1
ATOM 744 C C . SER A 1 91 ? -2.902 -20.259 2.459 1.00 82.44 91 SER A C 1
ATOM 746 O O . SER A 1 91 ? -3.906 -20.627 1.851 1.00 82.44 91 SER A O 1
ATOM 748 N N . THR A 1 92 ? -2.859 -19.090 3.104 1.00 85.12 92 THR A N 1
ATOM 749 C CA . THR A 1 92 ? -4.002 -18.167 3.204 1.00 85.12 92 THR A CA 1
ATOM 750 C C . THR A 1 92 ? -4.340 -17.550 1.850 1.00 85.12 92 THR A C 1
ATOM 752 O O . THR A 1 92 ? -5.505 -17.504 1.467 1.00 85.12 92 THR A O 1
ATOM 755 N N . LEU A 1 93 ? -3.325 -17.189 1.059 1.00 83.50 93 LEU A N 1
ATOM 756 C CA . LEU A 1 93 ? -3.509 -16.689 -0.307 1.00 83.50 93 LEU A CA 1
ATOM 757 C C . LEU A 1 93 ? -4.144 -17.728 -1.246 1.00 83.50 93 LEU A C 1
ATOM 759 O O . LEU A 1 93 ? -4.946 -17.370 -2.108 1.00 83.50 93 LEU A O 1
ATOM 763 N N . LEU A 1 94 ? -3.782 -19.007 -1.100 1.00 85.00 94 LEU A N 1
ATOM 764 C CA . LEU A 1 94 ? -4.376 -20.108 -1.865 1.00 85.00 94 LEU A CA 1
ATOM 765 C C . LEU A 1 94 ? -5.861 -20.275 -1.525 1.00 85.00 94 LEU A C 1
ATOM 767 O O . LEU A 1 94 ? -6.671 -20.352 -2.447 1.00 85.00 94 LEU A O 1
ATOM 771 N N . LYS A 1 95 ? -6.217 -20.252 -0.233 1.00 88.19 95 LYS A N 1
ATOM 772 C CA . LYS A 1 95 ? -7.613 -20.325 0.233 1.00 88.19 95 LYS A CA 1
ATOM 773 C C . LYS A 1 95 ? -8.454 -19.161 -0.297 1.00 88.19 95 LYS A C 1
ATOM 775 O O . LYS A 1 95 ? -9.433 -19.404 -0.995 1.00 88.19 95 LYS A O 1
ATOM 780 N N . GLU A 1 96 ? -7.999 -17.916 -0.1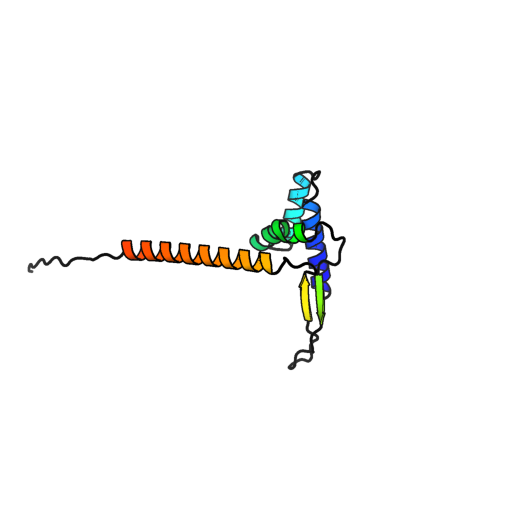08 1.00 87.56 96 GLU A N 1
ATOM 781 C CA . GLU A 1 96 ? -8.684 -16.717 -0.628 1.00 87.56 96 GLU A CA 1
ATOM 782 C C . GLU A 1 96 ? -8.904 -16.791 -2.154 1.00 87.56 96 GLU A C 1
ATOM 784 O O . GLU A 1 96 ? -9.902 -16.295 -2.682 1.00 87.56 96 GLU A O 1
ATOM 789 N N . ARG A 1 97 ? -7.963 -17.393 -2.898 1.00 87.31 97 ARG A N 1
ATOM 790 C CA . ARG A 1 97 ? -8.069 -17.551 -4.356 1.00 87.31 97 ARG A CA 1
ATOM 791 C C . ARG A 1 97 ? -9.087 -18.619 -4.756 1.00 87.31 97 ARG A C 1
ATOM 793 O O . ARG A 1 97 ? -9.775 -18.417 -5.756 1.00 87.31 97 ARG A O 1
ATOM 800 N N . ILE A 1 98 ? -9.160 -19.731 -4.023 1.00 90.56 98 ILE A N 1
ATOM 801 C CA . ILE A 1 98 ? -10.140 -20.801 -4.258 1.00 90.56 98 ILE A CA 1
ATOM 802 C C . ILE A 1 98 ? -11.547 -20.270 -3.975 1.00 90.56 98 ILE A C 1
ATOM 804 O O . ILE A 1 98 ? -12.387 -20.309 -4.869 1.00 90.56 98 ILE A O 1
ATOM 808 N N . GLU A 1 99 ? -11.757 -19.644 -2.816 1.00 90.62 99 GLU A N 1
ATOM 809 C CA . GLU A 1 99 ? -13.046 -19.059 -2.421 1.00 90.62 99 GLU A CA 1
ATOM 810 C C . GLU A 1 99 ? -13.541 -18.024 -3.442 1.00 90.62 99 GLU A C 1
ATOM 812 O O . GLU A 1 99 ? -14.681 -18.082 -3.901 1.00 90.62 99 GLU A O 1
ATOM 817 N N . LYS A 1 100 ? -12.668 -17.110 -3.894 1.00 88.44 100 LYS A N 1
ATOM 818 C CA . LYS A 1 100 ? -13.025 -16.144 -4.949 1.00 88.44 100 LYS A CA 1
ATOM 819 C C . LYS A 1 100 ? -13.421 -16.819 -6.257 1.00 88.44 100 LYS A C 1
ATOM 821 O O . LYS A 1 100 ? -14.310 -16.324 -6.949 1.00 88.44 100 LYS A O 1
ATOM 826 N N . ARG A 1 101 ? -12.759 -17.922 -6.616 1.00 88.50 101 ARG A N 1
ATOM 827 C CA . ARG A 1 101 ? -13.062 -18.673 -7.838 1.00 88.50 101 ARG A CA 1
ATOM 828 C C . ARG A 1 101 ? -14.416 -19.367 -7.722 1.00 88.50 101 ARG A C 1
ATOM 830 O O . ARG A 1 101 ? -15.186 -19.284 -8.670 1.00 88.50 101 ARG A O 1
ATOM 837 N N . GLU A 1 102 ? -14.727 -19.955 -6.569 1.00 91.19 102 GLU A N 1
ATOM 838 C CA . GLU A 1 102 ? -16.024 -20.584 -6.286 1.00 91.19 102 GLU A CA 1
ATOM 839 C C . GLU A 1 102 ? -17.182 -19.579 -6.276 1.00 91.19 102 GLU A C 1
ATOM 841 O O . GLU A 1 102 ? -18.239 -19.832 -6.851 1.00 91.19 102 GLU A O 1
ATOM 846 N N . ILE A 1 103 ? -16.989 -18.403 -5.674 1.00 90.25 103 ILE A N 1
ATOM 847 C CA . ILE A 1 103 ? -17.988 -17.324 -5.709 1.00 90.25 103 ILE A CA 1
ATOM 848 C C . ILE A 1 103 ? -18.225 -16.880 -7.157 1.00 90.25 103 ILE A C 1
ATOM 850 O O . ILE A 1 103 ? -19.363 -16.681 -7.581 1.00 90.25 103 ILE A O 1
ATOM 854 N N . GLN A 1 104 ? -17.157 -16.761 -7.948 1.00 87.25 104 GLN A N 1
ATOM 855 C CA . GLN A 1 104 ? -17.257 -16.351 -9.344 1.00 87.25 104 GLN A CA 1
ATOM 856 C C . GLN A 1 104 ? -17.926 -17.417 -10.226 1.00 87.25 104 GLN A C 1
ATOM 858 O O . GLN A 1 104 ? -18.665 -17.053 -11.142 1.00 87.25 104 GLN A O 1
ATOM 863 N N . THR A 1 105 ? -17.704 -18.712 -9.970 1.00 88.94 105 THR A N 1
ATOM 864 C CA . THR A 1 105 ? -18.395 -19.795 -10.688 1.00 88.94 105 THR A CA 1
ATOM 865 C C . THR A 1 105 ? -19.876 -19.828 -10.333 1.00 88.94 105 THR A C 1
ATOM 867 O O . THR A 1 105 ? -20.688 -19.818 -11.253 1.00 88.94 105 THR A O 1
ATOM 870 N N . LYS A 1 106 ? -20.233 -19.724 -9.044 1.00 87.69 106 LYS A N 1
ATOM 871 C CA . LYS A 1 106 ? -21.634 -19.651 -8.585 1.00 87.69 106 LYS A CA 1
ATOM 872 C C . LYS A 1 106 ? -22.369 -18.449 -9.183 1.00 87.69 106 LYS A C 1
ATOM 874 O O . LYS A 1 106 ? -23.408 -18.610 -9.815 1.00 87.69 106 LYS A O 1
ATOM 879 N N . ALA A 1 107 ? -21.765 -17.260 -9.134 1.00 86.44 107 ALA A N 1
ATOM 880 C CA . ALA A 1 107 ? -22.338 -16.059 -9.745 1.00 86.44 107 ALA A CA 1
ATOM 881 C C . ALA A 1 107 ? -22.485 -16.177 -11.276 1.00 86.44 107 ALA A C 1
ATOM 883 O O . ALA A 1 107 ? -23.381 -15.579 -11.878 1.00 86.44 107 ALA A O 1
ATOM 884 N N . ARG A 1 108 ? -21.599 -16.929 -11.945 1.00 86.00 108 ARG A N 1
ATOM 885 C CA . ARG A 1 108 ? -21.686 -17.185 -13.391 1.00 86.00 108 ARG A CA 1
ATOM 886 C C . ARG A 1 108 ? -22.774 -18.206 -13.717 1.00 86.00 108 ARG A C 1
ATOM 888 O O . ARG A 1 108 ? -23.436 -18.043 -14.738 1.00 86.00 108 ARG A O 1
ATOM 895 N N . GLU A 1 109 ? -22.963 -19.219 -12.879 1.00 83.31 109 GLU A N 1
ATOM 896 C CA . GLU A 1 109 ? -24.025 -20.223 -12.993 1.00 83.31 109 GLU A CA 1
ATOM 897 C C . GLU A 1 109 ? -25.406 -19.609 -12.764 1.00 83.31 109 GLU A C 1
ATOM 899 O O . GLU A 1 109 ? -26.280 -19.788 -13.608 1.00 83.31 109 GLU A O 1
ATOM 904 N N . GLU A 1 110 ? -25.576 -18.772 -11.739 1.00 81.00 110 GLU A N 1
ATOM 905 C CA . GLU A 1 110 ? -26.811 -18.013 -11.488 1.00 81.00 110 GLU A CA 1
ATOM 906 C C . GLU A 1 1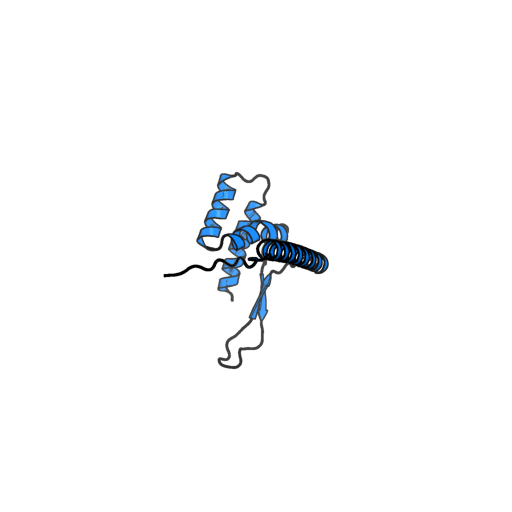10 ? -27.151 -17.070 -12.652 1.00 81.00 110 GLU A C 1
ATOM 908 O O . GLU A 1 110 ? -28.284 -17.042 -13.141 1.00 81.00 110 GLU A O 1
ATOM 913 N N . LYS A 1 111 ? -26.151 -16.354 -13.191 1.00 79.38 111 LYS A N 1
ATOM 914 C CA . LYS A 1 111 ? -26.317 -15.529 -14.404 1.00 79.38 111 LYS A CA 1
ATOM 915 C C . LYS A 1 111 ? -26.650 -16.354 -15.653 1.00 79.38 111 LYS A C 1
ATOM 917 O O . LYS A 1 111 ? -27.265 -15.840 -16.587 1.00 79.38 111 LYS A O 1
ATOM 922 N N . ARG A 1 112 ? -26.225 -17.619 -15.716 1.00 79.31 112 ARG A N 1
ATOM 923 C CA . ARG A 1 112 ? -26.497 -18.525 -16.845 1.00 79.31 112 ARG A CA 1
ATOM 924 C C . ARG A 1 112 ? -27.869 -19.194 -16.715 1.00 79.31 112 ARG A C 1
ATOM 926 O O . ARG A 1 112 ? -28.522 -19.388 -17.736 1.00 79.31 112 ARG A O 1
ATOM 933 N N . ALA A 1 113 ? -28.318 -19.479 -15.494 1.00 77.00 113 ALA A N 1
ATOM 934 C CA . ALA A 1 113 ? -29.656 -19.976 -15.184 1.00 77.00 113 ALA A CA 1
ATOM 935 C C . ALA A 1 113 ? -30.729 -18.911 -15.467 1.00 77.00 113 ALA A C 1
ATOM 937 O O . ALA A 1 113 ? -31.674 -19.185 -16.199 1.00 77.00 113 ALA A O 1
ATOM 938 N N . THR A 1 114 ? -30.516 -17.670 -15.019 1.00 71.88 114 THR A N 1
ATOM 939 C CA . THR A 1 114 ? -31.410 -16.526 -15.303 1.00 71.88 114 THR A CA 1
ATOM 940 C C . THR A 1 114 ? -31.479 -16.168 -16.794 1.00 71.88 114 THR A C 1
ATOM 942 O O . THR A 1 114 ? -32.539 -15.819 -17.309 1.00 71.88 114 THR A O 1
ATOM 945 N N . ARG A 1 115 ? -30.377 -16.316 -17.547 1.00 69.25 115 ARG A N 1
ATOM 946 C CA . ARG A 1 115 ? -30.399 -16.169 -19.017 1.00 69.25 115 ARG A CA 1
ATOM 947 C C . ARG A 1 115 ? -31.163 -17.291 -19.729 1.00 69.25 115 ARG A C 1
ATOM 949 O O . ARG A 1 115 ? -31.772 -17.024 -20.761 1.00 69.25 115 ARG A O 1
ATOM 956 N N . LYS A 1 116 ? -31.150 -18.520 -19.199 1.00 64.94 116 LYS A N 1
ATOM 957 C CA . LYS A 1 116 ? -31.925 -19.651 -19.740 1.00 64.94 116 LYS A CA 1
ATOM 958 C C . LYS A 1 116 ? -33.416 -19.552 -19.405 1.00 64.94 116 LYS A C 1
ATOM 960 O O . LYS A 1 116 ? -34.226 -19.911 -20.245 1.00 64.94 116 LYS A O 1
ATOM 965 N N . 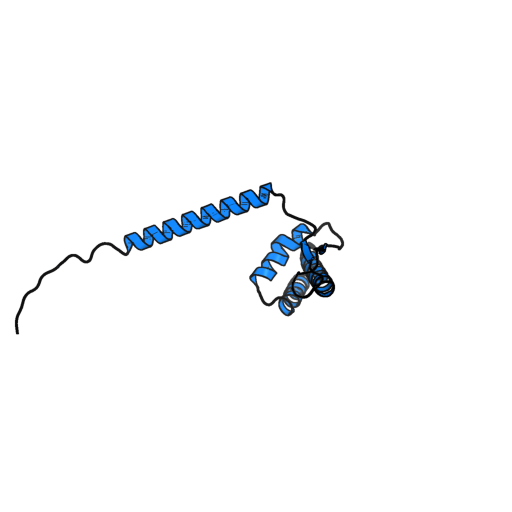SER A 1 117 ? -33.793 -19.025 -18.238 1.00 55.03 117 SER A N 1
ATOM 966 C CA . SER A 1 117 ? -35.207 -18.817 -17.885 1.00 55.03 117 SER A CA 1
ATOM 967 C C . SER A 1 117 ? -35.860 -17.673 -18.670 1.00 55.03 117 SER A C 1
ATOM 969 O O . SER A 1 117 ? -37.039 -17.758 -18.983 1.00 55.03 117 SER A O 1
ATOM 971 N N . ASN A 1 118 ? -35.096 -16.643 -19.059 1.00 55.78 118 ASN A N 1
ATOM 972 C CA . ASN A 1 118 ? -35.574 -15.568 -19.945 1.00 55.78 118 ASN A CA 1
ATOM 973 C C . ASN A 1 118 ? -35.520 -15.919 -21.447 1.00 55.78 118 ASN A C 1
ATOM 975 O O . ASN A 1 118 ? -35.820 -15.068 -22.281 1.00 55.78 118 ASN A O 1
ATOM 979 N N . SER A 1 119 ? -35.125 -17.144 -21.815 1.00 49.88 119 SER A N 1
ATOM 980 C CA . SER A 1 119 ? -35.132 -17.629 -23.202 1.00 49.88 119 SER A CA 1
ATOM 981 C C . SER A 1 119 ? -35.812 -19.001 -23.311 1.00 49.88 119 SER A C 1
ATOM 983 O O . SER A 1 119 ? -35.170 -20.029 -23.497 1.00 49.88 119 SER A O 1
ATOM 985 N N . ALA A 1 120 ? -37.143 -19.003 -23.216 1.00 46.47 120 ALA A N 1
ATOM 986 C CA . ALA A 1 120 ? -38.028 -20.094 -23.637 1.00 46.47 120 ALA A CA 1
ATOM 987 C C . ALA A 1 120 ? -39.204 -19.495 -24.450 1.00 46.47 120 ALA A C 1
ATOM 989 O O . ALA A 1 120 ? -39.485 -18.306 -24.315 1.00 46.47 120 ALA A O 1
ATOM 990 N N . PRO A 1 121 ? -39.801 -20.253 -25.383 1.00 41.62 121 PRO A N 1
ATOM 991 C CA . PRO A 1 121 ? -39.831 -19.923 -26.808 1.00 41.62 121 PRO A CA 1
ATOM 992 C C . PRO A 1 121 ? -41.008 -19.034 -27.218 1.00 41.62 121 PRO A C 1
ATOM 994 O O . PRO A 1 121 ? -42.133 -19.236 -26.775 1.00 41.62 121 PRO A O 1
ATOM 997 N N . VAL A 1 122 ? -40.772 -18.124 -28.169 1.00 33.59 122 VAL A N 1
ATOM 998 C CA . VAL A 1 122 ? -41.853 -17.555 -28.986 1.00 33.59 122 VAL A CA 1
ATOM 999 C C . VAL A 1 122 ? -42.417 -18.695 -29.837 1.00 33.59 122 VAL A C 1
ATOM 1001 O O . VAL A 1 122 ? -41.836 -19.084 -30.853 1.00 33.59 122 VAL A O 1
ATOM 1004 N N . SER A 1 123 ? -43.505 -19.300 -29.364 1.00 33.19 123 SER A N 1
ATOM 1005 C CA . SER A 1 123 ? -44.311 -20.247 -30.119 1.00 33.19 123 SER A CA 1
ATOM 1006 C C . SER A 1 123 ? -44.978 -19.530 -31.286 1.00 33.19 123 SER A C 1
ATOM 1008 O O . SER A 1 123 ? -45.502 -18.426 -31.158 1.00 33.19 123 SER A O 1
ATOM 1010 N N . LYS A 1 124 ? -44.934 -20.197 -32.435 1.00 38.81 124 LYS A N 1
ATOM 1011 C CA . LYS A 1 124 ? -45.642 -19.858 -33.663 1.00 38.81 124 LYS A CA 1
ATOM 1012 C C . LYS A 1 124 ? -47.139 -19.705 -33.367 1.00 38.81 124 LYS A C 1
ATOM 1014 O O . LYS A 1 124 ? -47.758 -20.683 -32.964 1.00 38.81 124 LYS A O 1
ATOM 1019 N N . GLU A 1 125 ? -47.718 -18.545 -33.662 1.00 31.25 125 GLU A N 1
ATOM 1020 C CA . GLU A 1 125 ? -49.145 -18.429 -33.963 1.00 31.25 125 GLU A CA 1
ATOM 1021 C C . GLU A 1 125 ? -49.326 -17.743 -35.317 1.00 31.25 125 GLU A C 1
ATOM 1023 O O . GLU A 1 125 ? -48.911 -16.615 -35.573 1.00 31.25 125 GLU A O 1
ATOM 1028 N N . THR A 1 126 ? -49.896 -18.531 -36.216 1.00 38.44 126 THR A N 1
ATOM 1029 C CA . THR A 1 126 ? -50.449 -18.184 -37.514 1.00 38.44 126 THR A CA 1
ATOM 1030 C C . THR A 1 126 ? -51.677 -17.291 -37.361 1.00 38.44 126 THR A C 1
ATOM 1032 O O . THR A 1 126 ? -52.636 -17.712 -36.725 1.00 38.44 126 THR A O 1
ATOM 1035 N N . THR A 1 127 ? -51.743 -16.175 -38.089 1.00 30.64 127 THR A N 1
ATOM 1036 C CA . THR A 1 127 ? -53.027 -15.660 -38.598 1.00 30.64 127 THR A CA 1
ATOM 1037 C C . THR A 1 127 ? -52.862 -15.060 -39.986 1.00 30.64 127 THR A C 1
ATOM 1039 O O . THR A 1 127 ? -52.234 -14.023 -40.180 1.00 30.64 127 THR A O 1
ATOM 1042 N N . SER A 1 128 ? -53.485 -15.728 -40.956 1.00 39.50 128 SER A N 1
ATOM 1043 C CA . SER A 1 128 ? -53.866 -15.161 -42.244 1.00 39.50 128 SER A CA 1
ATOM 1044 C C . SER A 1 128 ? -54.895 -14.036 -42.057 1.00 39.50 128 SER A C 1
ATOM 1046 O O . SER A 1 128 ? -55.851 -14.248 -41.312 1.00 39.50 128 SER A O 1
ATOM 1048 N N . LYS A 1 129 ? -54.787 -12.929 -42.808 1.00 38.19 129 LYS A N 1
ATOM 1049 C CA . LYS A 1 129 ? -55.877 -12.325 -43.618 1.00 38.19 129 LYS A CA 1
ATOM 1050 C C . LYS A 1 129 ? -55.463 -10.963 -44.210 1.00 38.19 129 LYS A C 1
ATOM 1052 O O . LYS A 1 129 ? -55.407 -9.968 -43.506 1.00 38.19 129 LYS A O 1
ATOM 1057 N N . LYS A 1 130 ? -55.262 -10.962 -45.533 1.00 38.19 130 LYS A N 1
ATOM 1058 C CA . LYS A 1 130 ? -56.024 -10.184 -46.533 1.00 38.19 130 LYS A CA 1
ATOM 1059 C C . LYS A 1 130 ? -56.216 -8.672 -46.274 1.00 38.19 130 LYS A C 1
ATOM 1061 O O . LYS A 1 130 ? -57.158 -8.311 -45.576 1.00 38.19 130 LYS A O 1
ATOM 1066 N N . LYS A 1 131 ? -55.476 -7.820 -46.993 1.00 36.75 131 LYS A N 1
ATOM 1067 C CA . LYS A 1 131 ? -56.002 -6.917 -48.040 1.00 36.75 131 LYS A CA 1
ATOM 1068 C C . LYS A 1 131 ? -54.854 -6.312 -48.844 1.00 36.75 131 LYS A C 1
ATOM 1070 O O . LYS A 1 131 ? -53.819 -6.015 -48.216 1.00 36.75 131 LYS A O 1
#

pLDDT: mean 84.59, std 16.93, range [30.64, 96.31]

Sequence (131 aa):
MKVVRSHAEKLITRAKKNLVTDLKPEVQLHNKREVMKRIKDREVVVKLFEDIAKRFETKNGGYTRVLKLVNRISDNSEVGILELTSRKERSTLLKERIEKREIQTKAREEKRATRKSNSAPVSKETTSKKK

InterPro domains:
  IPR000456 Large ribosomal subunit protein bL17 [PF01196] (2-84)
  IPR000456 Large ribosomal subunit protein bL17 [PTHR14413] (2-117)
  IPR000456 Large ribosomal subunit protein bL17 [TIGR00059] (2-85)
  IPR036373 Large ribosomal subunit protein bL17 superfamily [G3DSA:3.90.1030.10] (1-85)
  IPR036373 Large ribosomal subunit protein bL17 superfamily [SSF64263] (2-86)

Organism: NCBI:txid1049910